Protein AF-A0A2V6BGN8-F1 (afdb_monomer)

Solvent-accessible surface area (backbone atoms only — not comparable to full-atom values): 8904 Å² total; per-residue (Å²): 140,53,75,84,48,66,88,54,64,77,39,66,47,80,41,50,52,86,51,50,76,69,53,46,54,51,51,50,53,50,42,58,74,69,39,74,47,60,82,34,32,97,50,50,44,78,46,72,37,57,59,49,78,48,77,58,93,52,40,38,38,39,34,42,55,92,37,30,37,43,27,30,37,54,41,75,26,78,96,79,38,75,26,66,52,72,51,60,90,77,74,40,62,53,49,51,41,27,40,35,26,35,18,72,38,32,44,39,50,56,81,94,41,79,48,79,45,60,76,36,87,26,72,53,60,66,85,50,81,51,73,69,61,42,51,54,43,54,54,54,51,53,54,52,50,57,50,50,54,50,52,58,55,59,77,73,106

Nearest PDB structures (foldseek):
  5okc-assembly1_H  TM=2.512E-01  e=2.543E-02  Saccharomyces cerevisiae S288C
  6s2f-assembly1_D  TM=3.291E-01  e=3.716E-01  Saccharomyces cerevisiae S288C
  5msm-assembly2_E  TM=2.240E-01  e=7.619E-02  Saccharomyces cerevisiae S288C

Foldseek 3Di:
DLCVCPQPLPQEAEDALPDDPVRVVVSVVVCCLPPSCVRRPPNHYYDHFHWDWDDDPQWIWIDGHVFKIWIWGFDADPPRHFAKDADPQLPDQQFGMWGKTFTCWIFGHDPNDTDTRHGDIDTDGDGDHDPVSSVVSVVVVVVVVVVVVVVVVVVVD

Structure (mmCIF, N/CA/C/O backbone):
data_AF-A0A2V6BGN8-F1
#
_entry.id   AF-A0A2V6BGN8-F1
#
loop_
_atom_site.group_PDB
_atom_site.id
_atom_site.type_symbol
_atom_site.label_atom_id
_atom_site.label_alt_id
_atom_site.label_comp_id
_atom_site.label_asym_id
_atom_site.label_entity_id
_atom_site.label_seq_id
_atom_site.pdbx_PDB_ins_code
_atom_site.Cartn_x
_atom_site.Cartn_y
_atom_site.Cartn_z
_atom_site.occupancy
_atom_site.B_iso_or_equiv
_atom_site.auth_seq_id
_atom_site.auth_comp_id
_atom_site.auth_asym_id
_atom_site.auth_atom_id
_atom_site.pdbx_PDB_model_num
ATOM 1 N N . MET A 1 1 ? 16.254 2.519 14.922 1.00 37.97 1 MET A N 1
ATOM 2 C CA . MET A 1 1 ? 15.481 1.571 14.070 1.00 37.97 1 MET A CA 1
ATOM 3 C C . MET A 1 1 ? 15.348 2.106 12.630 1.00 37.97 1 MET A C 1
ATOM 5 O O . MET A 1 1 ? 14.258 2.120 12.082 1.00 37.97 1 MET A O 1
ATOM 9 N N . MET A 1 2 ? 16.453 2.553 12.017 1.00 39.19 2 MET A N 1
ATOM 10 C CA . MET A 1 2 ? 16.515 3.000 10.607 1.00 39.19 2 MET A CA 1
ATOM 11 C C . MET A 1 2 ? 17.410 2.078 9.756 1.00 39.19 2 MET A C 1
ATOM 13 O O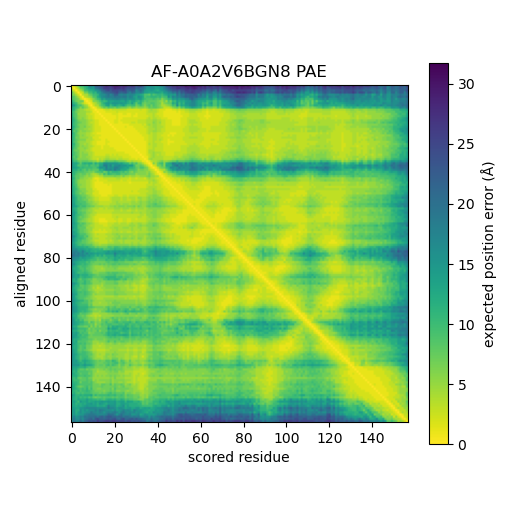 . MET A 1 2 ? 17.261 2.036 8.543 1.00 39.19 2 MET A O 1
ATOM 17 N N . ASP A 1 3 ? 18.263 1.257 10.384 1.00 42.41 3 ASP A N 1
ATOM 18 C CA . ASP A 1 3 ? 19.176 0.334 9.687 1.00 42.41 3 ASP A CA 1
ATOM 19 C C . ASP A 1 3 ? 18.508 -0.962 9.178 1.00 42.41 3 ASP A C 1
ATOM 21 O O . ASP A 1 3 ? 19.142 -1.772 8.505 1.00 42.41 3 ASP A O 1
ATOM 25 N N . SER A 1 4 ? 17.221 -1.182 9.480 1.00 53.00 4 SER A N 1
ATOM 26 C CA . SER A 1 4 ? 16.517 -2.441 9.169 1.00 53.00 4 SER A CA 1
ATOM 27 C C . SER A 1 4 ? 16.096 -2.591 7.701 1.00 53.00 4 SER A C 1
ATOM 29 O O . SER A 1 4 ? 15.657 -3.674 7.321 1.00 53.00 4 SER A O 1
ATOM 31 N N . PHE A 1 5 ? 16.218 -1.550 6.871 1.00 52.75 5 PHE A N 1
ATOM 32 C CA . PHE A 1 5 ? 15.966 -1.666 5.427 1.00 52.75 5 PHE A CA 1
ATOM 33 C C . PHE A 1 5 ? 17.154 -2.272 4.659 1.00 52.75 5 PHE A C 1
ATOM 35 O O . PHE A 1 5 ? 17.000 -2.653 3.501 1.00 52.75 5 PHE A O 1
ATOM 42 N N . GLY A 1 6 ? 18.327 -2.418 5.290 1.00 55.22 6 GLY A N 1
ATOM 43 C CA . GLY A 1 6 ? 19.484 -3.107 4.708 1.00 55.22 6 GLY A CA 1
ATOM 44 C C . GLY A 1 6 ? 19.882 -2.608 3.308 1.00 55.22 6 GLY A C 1
ATOM 45 O O . GLY A 1 6 ? 19.709 -1.442 2.963 1.00 55.22 6 GLY A O 1
ATOM 46 N N . LYS A 1 7 ? 20.426 -3.508 2.479 1.00 58.41 7 LYS A N 1
ATOM 47 C CA . LYS A 1 7 ? 20.694 -3.275 1.043 1.00 58.41 7 LYS A CA 1
ATOM 48 C C . LYS A 1 7 ? 19.470 -3.607 0.172 1.00 58.41 7 LYS A C 1
ATOM 50 O O . LYS A 1 7 ? 19.631 -4.080 -0.949 1.00 58.41 7 LYS A O 1
ATOM 55 N N . TRP A 1 8 ? 18.252 -3.486 0.703 1.00 58.84 8 TRP A N 1
ATOM 56 C CA . TRP A 1 8 ? 17.060 -3.902 -0.033 1.00 58.84 8 TRP A CA 1
ATOM 57 C C . TRP A 1 8 ? 16.827 -2.961 -1.215 1.00 58.84 8 TRP A C 1
ATOM 59 O O . TRP A 1 8 ? 16.735 -1.741 -1.068 1.00 58.84 8 TRP A O 1
ATOM 69 N N . ASN A 1 9 ? 16.767 -3.543 -2.409 1.00 63.97 9 ASN A N 1
ATOM 70 C CA . ASN A 1 9 ? 16.639 -2.796 -3.656 1.00 63.97 9 ASN A CA 1
ATOM 71 C C . ASN A 1 9 ? 15.162 -2.590 -4.072 1.00 63.97 9 ASN A C 1
ATOM 73 O O . ASN A 1 9 ? 14.899 -1.858 -5.016 1.00 63.97 9 ASN A O 1
ATOM 77 N N . PHE A 1 10 ? 14.189 -3.182 -3.366 1.00 66.31 10 PHE A N 1
ATOM 78 C CA . PHE A 1 10 ? 12.757 -3.155 -3.719 1.00 66.31 10 PHE A CA 1
ATOM 79 C C . PHE A 1 10 ? 11.975 -1.969 -3.125 1.00 66.31 10 PHE A C 1
ATOM 81 O O . PHE A 1 10 ? 10.783 -2.054 -2.836 1.00 66.31 10 PHE A O 1
ATOM 88 N N . SER A 1 11 ? 12.642 -0.834 -2.931 1.00 76.50 11 SER A N 1
ATOM 89 C CA . SER A 1 11 ? 12.031 0.372 -2.374 1.00 76.50 11 SER A CA 1
ATOM 90 C C . SER A 1 11 ? 11.486 1.287 -3.477 1.00 76.50 11 SER A C 1
ATOM 92 O O . SER A 1 11 ? 11.917 2.428 -3.614 1.00 76.50 11 SER A O 1
ATOM 94 N N . THR A 1 12 ? 10.547 0.801 -4.286 1.00 85.94 12 THR A N 1
ATOM 95 C CA . THR A 1 12 ? 9.987 1.585 -5.398 1.00 85.94 12 THR A CA 1
ATOM 96 C C . THR A 1 12 ? 8.597 2.121 -5.059 1.00 85.94 12 THR A C 1
ATOM 98 O O . THR A 1 12 ? 7.698 1.364 -4.702 1.00 85.94 12 THR A O 1
ATOM 101 N N . ASN A 1 13 ? 8.403 3.430 -5.217 1.00 90.12 13 ASN A N 1
ATOM 102 C CA . ASN A 1 13 ? 7.096 4.073 -5.221 1.00 90.12 13 ASN A CA 1
ATOM 103 C C . ASN A 1 13 ? 6.548 4.114 -6.654 1.00 90.12 13 ASN A C 1
ATOM 105 O O . ASN A 1 13 ? 7.082 4.819 -7.512 1.00 90.12 13 ASN A O 1
ATOM 109 N N . TYR A 1 14 ? 5.489 3.354 -6.916 1.00 92.75 14 TYR A N 1
ATOM 110 C CA . TYR A 1 14 ? 4.838 3.318 -8.223 1.00 92.75 14 TYR A CA 1
ATOM 111 C C . TYR A 1 14 ? 3.688 4.320 -8.273 1.00 92.75 14 TYR A C 1
ATOM 113 O O . TYR A 1 14 ? 2.741 4.228 -7.491 1.00 92.75 14 TYR A O 1
ATOM 121 N N . ILE A 1 15 ? 3.751 5.250 -9.222 1.00 95.31 15 ILE A N 1
ATOM 122 C CA . ILE A 1 15 ? 2.692 6.223 -9.495 1.00 95.31 15 ILE A CA 1
ATOM 123 C C . ILE A 1 15 ? 2.107 5.930 -10.878 1.00 95.31 15 ILE A C 1
ATOM 125 O O . ILE A 1 15 ? 2.840 5.599 -11.808 1.00 95.31 15 ILE A O 1
ATOM 129 N N . ASP A 1 16 ? 0.786 6.051 -11.016 1.00 96.38 16 ASP A N 1
ATOM 130 C CA . ASP A 1 16 ? 0.126 5.876 -12.311 1.00 96.38 16 ASP A CA 1
ATOM 131 C C . ASP A 1 16 ? 0.650 6.918 -13.310 1.00 96.38 16 ASP A C 1
ATOM 133 O O . ASP A 1 16 ? 0.638 8.121 -13.038 1.00 96.38 16 ASP A O 1
ATOM 137 N N . GLU A 1 17 ? 1.107 6.473 -14.477 1.00 96.81 17 GLU A N 1
ATOM 138 C CA . GLU A 1 17 ? 1.619 7.344 -15.537 1.00 96.81 17 GLU A CA 1
ATOM 139 C C . GLU A 1 17 ? 0.595 8.384 -16.010 1.00 96.81 17 GLU A C 1
ATOM 141 O O . GLU A 1 17 ? 0.981 9.468 -16.457 1.00 96.81 17 GLU A O 1
ATOM 146 N N . LYS A 1 18 ? -0.703 8.096 -15.840 1.00 97.06 18 LYS A N 1
ATOM 147 C CA . LYS A 1 18 ? -1.807 9.013 -16.153 1.00 97.06 18 LYS A CA 1
ATOM 148 C C . LYS A 1 18 ? -1.904 10.199 -15.194 1.00 97.06 18 LYS A C 1
ATOM 150 O O . LYS A 1 18 ? -2.625 11.149 -15.496 1.00 97.06 18 LYS A O 1
ATOM 155 N N . ALA A 1 19 ? -1.210 10.166 -14.055 1.00 97.19 19 ALA A N 1
ATOM 156 C CA . ALA A 1 19 ? -1.175 11.289 -13.129 1.00 97.19 19 ALA A CA 1
ATOM 157 C C . ALA A 1 19 ? -0.534 12.513 -13.798 1.00 97.19 19 ALA A C 1
ATOM 159 O O . ALA A 1 19 ? 0.534 12.417 -14.409 1.00 97.19 19 ALA A O 1
ATOM 160 N N . ASN A 1 20 ? -1.162 13.676 -13.656 1.00 97.81 20 ASN A N 1
ATOM 161 C CA . ASN A 1 20 ? -0.621 14.947 -14.132 1.00 97.81 20 ASN A CA 1
ATOM 162 C C . ASN A 1 20 ? 0.523 15.454 -13.210 1.00 97.81 20 ASN A C 1
ATOM 164 O O . ASN A 1 20 ? 0.737 14.893 -12.131 1.00 97.81 20 ASN A O 1
ATOM 168 N N . PRO A 1 21 ? 1.274 16.506 -13.591 1.00 97.50 21 PRO A N 1
ATOM 169 C CA . PRO A 1 21 ? 2.403 16.994 -12.791 1.00 97.50 21 PRO A CA 1
ATOM 170 C C . PRO A 1 21 ? 2.051 17.385 -11.346 1.00 97.50 21 PRO A C 1
ATOM 172 O O . PRO A 1 21 ? 2.818 17.100 -10.427 1.00 97.50 21 PRO A O 1
ATOM 175 N N . GLU A 1 22 ? 0.887 17.997 -11.125 1.00 97.62 22 GLU A N 1
ATOM 176 C CA . GLU A 1 22 ? 0.429 18.398 -9.788 1.00 97.62 22 GLU A CA 1
ATOM 177 C C . GLU A 1 22 ? 0.102 17.175 -8.923 1.00 97.62 22 GLU A C 1
ATOM 179 O O . GLU A 1 22 ? 0.530 17.088 -7.771 1.00 97.62 22 GLU A O 1
ATOM 184 N N . GLN A 1 23 ? -0.585 16.188 -9.501 1.00 96.75 23 GLN A N 1
ATOM 185 C CA . GLN A 1 23 ? -0.906 14.918 -8.852 1.00 96.75 23 GLN A CA 1
ATOM 186 C C . GLN A 1 23 ? 0.356 14.132 -8.497 1.00 96.75 23 GLN A C 1
ATOM 188 O O . GLN A 1 23 ? 0.452 13.617 -7.388 1.00 96.75 23 GLN A O 1
ATOM 193 N N . ARG A 1 24 ? 1.344 14.068 -9.398 1.00 96.56 24 ARG A N 1
ATOM 194 C CA . ARG A 1 24 ? 2.631 13.400 -9.136 1.00 96.56 24 ARG A CA 1
ATOM 195 C C . ARG A 1 24 ? 3.341 14.029 -7.946 1.00 96.56 24 ARG A C 1
ATOM 197 O O . ARG A 1 24 ? 3.690 13.319 -7.011 1.00 96.56 24 ARG A O 1
ATOM 204 N N . LYS A 1 25 ? 3.447 15.361 -7.930 1.00 95.25 25 LYS A N 1
ATOM 205 C CA . LYS A 1 25 ? 4.053 16.099 -6.816 1.00 95.25 25 LYS A CA 1
ATOM 206 C C . LYS A 1 25 ? 3.325 15.841 -5.493 1.00 95.25 25 LYS A C 1
ATOM 208 O O . LYS A 1 25 ? 3.971 15.653 -4.465 1.00 95.25 25 LYS A O 1
ATOM 213 N N . ALA A 1 26 ? 1.992 15.811 -5.509 1.00 93.12 26 ALA A N 1
ATOM 214 C CA . ALA A 1 26 ? 1.199 15.507 -4.321 1.00 93.12 26 ALA A CA 1
ATOM 215 C C . ALA A 1 26 ? 1.415 14.062 -3.833 1.00 93.12 26 ALA A C 1
ATOM 217 O O . ALA A 1 26 ? 1.626 13.841 -2.643 1.00 93.12 26 ALA A O 1
ATOM 218 N N . LEU A 1 27 ? 1.415 13.083 -4.741 1.00 93.06 27 LEU A N 1
ATOM 219 C CA . LEU A 1 27 ? 1.640 11.671 -4.421 1.00 93.06 27 LEU A CA 1
ATOM 220 C C . LEU A 1 27 ? 3.059 11.412 -3.900 1.00 93.06 27 LEU A C 1
ATOM 222 O O . LEU A 1 27 ? 3.229 10.642 -2.961 1.00 93.06 27 LEU A O 1
ATOM 226 N N . GLU A 1 28 ? 4.065 12.083 -4.456 1.00 91.50 28 GLU A N 1
ATOM 227 C CA . GLU A 1 28 ? 5.447 12.040 -3.967 1.00 91.50 28 GLU A CA 1
ATOM 228 C C . GLU A 1 28 ? 5.569 12.632 -2.561 1.00 91.50 28 GLU A C 1
ATOM 230 O O . GLU A 1 28 ? 6.216 12.035 -1.703 1.00 91.50 28 GLU A O 1
ATOM 235 N N . ALA A 1 29 ? 4.905 13.759 -2.288 1.00 89.38 29 ALA A N 1
ATOM 236 C CA . ALA A 1 29 ? 4.891 14.360 -0.956 1.00 89.38 29 ALA A CA 1
ATOM 237 C C . ALA A 1 29 ? 4.201 13.456 0.079 1.00 89.38 29 ALA A C 1
ATOM 239 O O . ALA A 1 29 ? 4.706 13.297 1.192 1.00 89.38 29 ALA A O 1
ATOM 240 N N . ILE A 1 30 ? 3.082 12.821 -0.291 1.00 88.19 30 ILE A N 1
ATOM 241 C CA . ILE A 1 30 ? 2.408 11.830 0.558 1.00 88.19 30 ILE A CA 1
ATOM 242 C C . ILE A 1 30 ? 3.349 10.655 0.820 1.00 88.19 30 ILE A C 1
ATOM 244 O O . ILE A 1 30 ? 3.591 10.327 1.979 1.00 88.19 30 ILE A O 1
ATOM 248 N N . ALA A 1 31 ? 3.922 10.060 -0.230 1.00 87.50 31 ALA A N 1
ATOM 249 C CA . ALA A 1 31 ? 4.853 8.942 -0.114 1.00 87.50 31 ALA A CA 1
ATOM 250 C C . ALA A 1 31 ? 6.036 9.281 0.803 1.00 87.50 31 ALA A C 1
ATOM 252 O O . ALA A 1 31 ? 6.395 8.475 1.660 1.00 87.50 31 ALA A O 1
ATOM 253 N N . ALA A 1 32 ? 6.580 10.494 0.689 1.00 83.56 32 ALA A N 1
ATOM 254 C CA . ALA A 1 32 ? 7.686 10.948 1.517 1.00 83.56 32 ALA A CA 1
ATOM 255 C C . ALA A 1 32 ? 7.339 11.065 3.008 1.00 83.56 32 ALA A C 1
ATOM 257 O O . ALA A 1 32 ? 8.197 10.850 3.866 1.00 83.56 32 ALA A O 1
ATOM 258 N N . ALA A 1 33 ? 6.083 11.388 3.317 1.00 82.56 33 ALA A N 1
ATOM 259 C CA . ALA A 1 33 ? 5.598 11.508 4.683 1.00 82.56 33 ALA A CA 1
ATOM 260 C C . ALA A 1 33 ? 5.200 10.160 5.304 1.00 82.56 33 ALA A C 1
ATOM 262 O O . ALA A 1 33 ? 5.350 9.991 6.516 1.00 82.56 33 ALA A O 1
ATOM 263 N N . VAL A 1 34 ? 4.664 9.230 4.503 1.00 82.44 34 VAL A N 1
ATOM 264 C CA . VAL A 1 34 ? 3.966 8.034 5.013 1.00 82.44 34 VAL A CA 1
ATOM 265 C C . VAL A 1 34 ? 4.686 6.715 4.773 1.00 82.44 34 VAL A C 1
ATOM 267 O O . VAL A 1 34 ? 4.453 5.765 5.518 1.00 82.44 34 VAL A O 1
ATOM 270 N N . LEU A 1 35 ? 5.554 6.620 3.761 1.00 80.31 35 LEU A N 1
ATOM 271 C CA . LEU A 1 35 ? 6.280 5.384 3.486 1.00 80.31 35 LEU A CA 1
ATOM 272 C C . LEU A 1 35 ? 7.541 5.320 4.354 1.00 80.31 35 LEU A C 1
ATOM 274 O O . LEU A 1 35 ? 8.433 6.158 4.195 1.00 80.31 35 LEU A O 1
ATOM 278 N N . PRO A 1 36 ? 7.689 4.296 5.216 1.00 70.38 36 PRO A N 1
ATOM 279 C CA . PRO A 1 36 ? 8.871 4.167 6.070 1.00 70.38 36 PRO A CA 1
ATOM 280 C C . PRO A 1 36 ? 10.178 4.074 5.268 1.00 70.38 36 PRO A C 1
ATOM 282 O O . PRO A 1 36 ? 11.241 4.474 5.740 1.00 70.38 36 PRO A O 1
ATOM 285 N N . SER A 1 37 ? 10.096 3.569 4.036 1.00 64.44 37 SER A N 1
ATOM 286 C CA . SER A 1 37 ? 11.236 3.359 3.152 1.00 64.44 37 SER A CA 1
ATOM 287 C C . SER A 1 37 ? 11.789 4.641 2.524 1.00 64.44 37 SER A C 1
ATOM 289 O O . SER A 1 37 ? 12.978 4.664 2.214 1.00 64.44 37 SER A O 1
ATOM 291 N N . ASN A 1 38 ? 11.000 5.720 2.407 1.00 60.22 38 ASN A N 1
ATOM 292 C CA . ASN A 1 38 ? 11.497 6.997 1.873 1.00 60.22 38 ASN A CA 1
ATOM 293 C C . ASN A 1 38 ? 12.591 7.613 2.761 1.00 60.22 38 ASN A C 1
ATOM 295 O O . ASN A 1 38 ? 13.508 8.257 2.265 1.00 60.22 38 ASN A O 1
ATOM 299 N N . ASN A 1 39 ? 12.530 7.363 4.071 1.00 58.25 39 ASN A N 1
ATOM 300 C CA . ASN A 1 39 ? 13.523 7.865 5.023 1.00 58.25 39 ASN A CA 1
ATOM 301 C C . ASN A 1 39 ? 14.548 6.794 5.442 1.00 58.25 39 ASN A C 1
ATOM 303 O O . ASN A 1 39 ? 15.507 7.115 6.140 1.00 58.25 39 ASN A O 1
ATOM 307 N N . GLY A 1 40 ? 14.343 5.534 5.033 1.00 61.59 40 GLY A N 1
ATOM 308 C CA . GLY A 1 40 ? 15.131 4.381 5.478 1.00 61.59 40 GLY A CA 1
ATOM 309 C C . GLY A 1 40 ? 15.954 3.680 4.393 1.00 61.59 40 GLY A C 1
ATOM 310 O O . GLY A 1 40 ? 16.874 2.939 4.730 1.00 61.59 40 GLY A O 1
ATOM 311 N N . SER A 1 41 ? 15.670 3.894 3.101 1.00 71.12 41 SER A N 1
ATOM 312 C CA . SER A 1 41 ? 16.377 3.230 1.998 1.00 71.12 41 SER A CA 1
ATOM 313 C C . SER A 1 41 ? 17.080 4.220 1.073 1.00 71.12 41 SER A C 1
ATOM 315 O O . SER A 1 41 ? 16.463 5.118 0.510 1.00 71.12 41 SER A O 1
ATOM 317 N N . LYS A 1 42 ? 18.375 3.988 0.823 1.00 72.06 42 LYS A N 1
ATOM 318 C CA . LYS A 1 42 ? 19.154 4.726 -0.193 1.00 72.06 42 LYS A CA 1
ATOM 319 C C . LYS A 1 42 ? 18.734 4.397 -1.630 1.00 72.06 42 LYS A C 1
ATOM 321 O O . LYS A 1 42 ? 19.131 5.102 -2.550 1.00 72.06 42 LYS A O 1
ATOM 326 N N . ASN A 1 43 ? 17.953 3.333 -1.809 1.00 76.56 43 ASN A N 1
ATOM 327 C CA . ASN A 1 43 ? 17.471 2.860 -3.103 1.00 76.56 43 ASN A CA 1
ATOM 328 C C . ASN A 1 43 ? 16.018 3.282 -3.365 1.00 76.56 43 ASN A C 1
ATOM 330 O O . ASN A 1 43 ? 15.394 2.750 -4.284 1.00 76.56 43 ASN A O 1
ATOM 334 N N . PHE A 1 44 ? 15.455 4.184 -2.548 1.00 82.62 44 PHE A N 1
ATOM 335 C CA . PHE A 1 44 ? 14.101 4.671 -2.771 1.00 82.62 44 PHE A CA 1
ATOM 336 C C . PHE A 1 44 ? 14.020 5.421 -4.104 1.00 82.62 44 PHE A C 1
ATOM 338 O O . PHE A 1 44 ? 14.761 6.376 -4.335 1.00 82.62 44 PHE A O 1
ATOM 345 N N . LYS A 1 45 ? 13.115 4.993 -4.986 1.00 86.44 45 LYS A N 1
ATOM 346 C CA . LYS A 1 45 ? 12.873 5.648 -6.278 1.00 86.44 45 LYS A CA 1
ATOM 347 C C . LYS A 1 45 ? 11.383 5.737 -6.567 1.00 86.44 45 LYS A C 1
ATOM 349 O O . LYS A 1 45 ? 10.623 4.847 -6.193 1.00 86.44 45 LYS A O 1
ATOM 354 N N . THR A 1 46 ? 10.985 6.775 -7.292 1.00 91.19 46 THR A N 1
ATOM 355 C CA . THR A 1 46 ? 9.636 6.895 -7.853 1.00 91.19 46 THR A CA 1
ATOM 356 C C . THR A 1 46 ? 9.672 6.512 -9.327 1.00 91.19 46 THR A C 1
ATOM 358 O O . THR A 1 46 ? 10.551 6.961 -10.061 1.00 91.19 46 THR A O 1
ATOM 361 N N . VAL A 1 47 ? 8.723 5.685 -9.765 1.00 93.00 47 VAL A N 1
ATOM 362 C CA . VAL A 1 47 ? 8.575 5.283 -11.169 1.00 93.00 47 VAL A CA 1
ATOM 363 C C . VAL A 1 47 ? 7.128 5.488 -11.600 1.00 93.00 47 VAL A C 1
ATOM 365 O O . VAL A 1 47 ? 6.197 5.116 -10.884 1.00 93.00 47 VAL A O 1
ATOM 368 N N . TYR A 1 48 ? 6.951 6.066 -12.786 1.00 95.38 48 TYR A N 1
ATOM 369 C CA . TYR A 1 48 ? 5.645 6.211 -13.417 1.00 95.38 48 TYR A CA 1
ATOM 370 C C . TYR A 1 48 ? 5.381 5.018 -14.332 1.00 95.38 48 TYR A C 1
ATOM 372 O O . TYR A 1 48 ? 6.189 4.730 -15.215 1.00 95.38 48 TYR A O 1
ATOM 380 N N . VAL A 1 49 ? 4.276 4.317 -14.105 1.00 95.75 49 VAL A N 1
ATOM 381 C CA . VAL A 1 49 ? 3.904 3.098 -14.838 1.00 95.75 49 VAL A CA 1
ATOM 382 C C . VAL A 1 49 ? 2.392 3.056 -15.046 1.00 95.75 49 VAL A C 1
ATOM 384 O O . VAL A 1 49 ? 1.662 3.636 -14.241 1.00 95.75 49 VAL A O 1
ATOM 387 N N . PRO A 1 50 ? 1.877 2.354 -16.067 1.00 97.06 50 PRO A N 1
ATOM 388 C CA . PRO A 1 50 ? 0.439 2.178 -16.201 1.00 97.06 50 PRO A CA 1
ATOM 389 C C . PRO A 1 50 ? -0.080 1.339 -15.037 1.00 97.06 50 PRO A C 1
ATOM 391 O O . PRO A 1 50 ? 0.330 0.193 -14.855 1.00 97.06 50 PRO A O 1
ATOM 394 N N . ILE A 1 51 ? -1.000 1.896 -14.250 1.00 96.88 51 ILE A N 1
ATOM 395 C CA . ILE A 1 51 ? -1.676 1.162 -13.181 1.00 96.88 51 ILE A CA 1
ATOM 396 C C . ILE A 1 51 ? -3.125 0.941 -13.597 1.00 96.88 51 ILE A C 1
ATOM 398 O O . ILE A 1 51 ? -3.824 1.853 -14.035 1.00 96.88 51 ILE A O 1
ATOM 402 N N . THR A 1 52 ? -3.599 -0.294 -13.474 1.00 96.50 52 THR A N 1
ATOM 403 C CA . THR A 1 52 ? -5.009 -0.619 -13.706 1.00 96.50 52 THR A CA 1
ATOM 404 C C . THR A 1 52 ? -5.606 -1.274 -12.479 1.00 96.50 52 THR A C 1
ATOM 406 O O . THR A 1 52 ? -4.929 -1.987 -11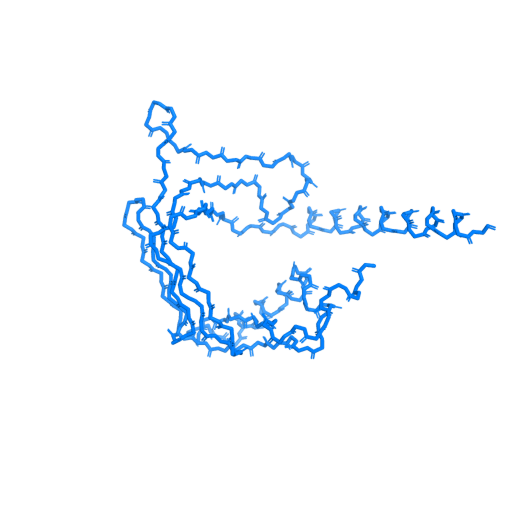.737 1.00 96.50 52 THR A O 1
ATOM 409 N N . ARG A 1 53 ? -6.889 -0.998 -12.249 1.00 94.31 53 ARG A N 1
ATOM 410 C CA . ARG A 1 53 ? -7.682 -1.597 -11.179 1.00 94.31 53 ARG A CA 1
ATOM 411 C C . ARG A 1 53 ? -9.000 -2.071 -11.770 1.00 94.31 53 ARG A C 1
ATOM 413 O O . ARG A 1 53 ? -9.700 -1.287 -12.407 1.00 94.31 53 ARG A O 1
ATOM 420 N N . LYS A 1 54 ? -9.328 -3.337 -11.548 1.00 94.81 54 LYS A N 1
ATOM 421 C CA . LYS A 1 54 ? -10.605 -3.953 -11.896 1.00 94.81 54 LYS A CA 1
ATOM 422 C C . LYS A 1 54 ? -11.229 -4.486 -10.613 1.00 94.81 54 LYS A C 1
ATOM 424 O O . LYS A 1 54 ? -10.590 -5.258 -9.904 1.00 94.81 54 LYS A O 1
ATOM 429 N N . ILE A 1 55 ? -12.437 -4.032 -10.302 1.00 92.69 55 ILE A N 1
ATOM 430 C CA . ILE A 1 55 ? -13.195 -4.438 -9.115 1.00 92.69 55 ILE A CA 1
ATOM 431 C C . ILE A 1 55 ? -14.549 -4.938 -9.608 1.00 92.69 55 ILE A C 1
ATOM 433 O O . ILE A 1 55 ? -15.323 -4.165 -10.170 1.00 92.69 55 ILE A O 1
ATOM 437 N N . GLU A 1 56 ? -14.813 -6.225 -9.417 1.00 93.44 56 GLU A N 1
ATOM 438 C CA . GLU A 1 56 ? -16.057 -6.893 -9.795 1.00 93.44 56 GLU A CA 1
ATOM 439 C C . GLU A 1 56 ? -16.619 -7.615 -8.569 1.00 93.44 56 GLU A C 1
ATOM 441 O O . GLU A 1 56 ? -16.203 -8.714 -8.212 1.00 93.44 56 GLU A O 1
ATOM 446 N N . GLY A 1 57 ? -17.556 -6.968 -7.875 1.00 91.81 57 GLY A N 1
ATOM 447 C CA . GLY A 1 57 ? -18.095 -7.497 -6.624 1.00 91.81 57 GLY A CA 1
ATOM 448 C C . GLY A 1 57 ? -17.005 -7.631 -5.558 1.00 91.81 57 GLY A C 1
ATOM 449 O O . GLY A 1 57 ? -16.551 -6.628 -5.016 1.00 91.81 57 GLY A O 1
ATOM 450 N N . LYS A 1 58 ? -16.618 -8.872 -5.245 1.00 92.44 58 LYS A N 1
ATOM 451 C CA . LYS A 1 58 ? -15.570 -9.198 -4.261 1.00 92.44 58 LYS A CA 1
ATOM 452 C C . LYS A 1 58 ? -14.218 -9.505 -4.896 1.00 92.44 58 LYS A C 1
ATOM 454 O O . LYS A 1 58 ? -13.242 -9.643 -4.162 1.00 92.44 58 LYS A O 1
ATOM 459 N N . ASP A 1 59 ? -14.168 -9.620 -6.220 1.00 94.06 59 ASP A N 1
ATOM 460 C CA . ASP A 1 59 ? -12.959 -9.922 -6.973 1.00 94.06 59 ASP A CA 1
ATOM 461 C C . ASP A 1 59 ? -12.252 -8.636 -7.376 1.00 94.06 59 ASP A C 1
ATOM 463 O O . ASP A 1 59 ? -12.808 -7.770 -8.058 1.00 94.06 59 ASP A O 1
ATOM 467 N N . HIS A 1 60 ? -11.002 -8.508 -6.950 1.00 94.00 60 HIS A N 1
ATOM 468 C CA . HIS A 1 60 ? -10.158 -7.361 -7.240 1.00 94.00 60 HIS A CA 1
ATOM 469 C C . HIS A 1 60 ? -8.935 -7.806 -8.017 1.00 94.00 60 HIS A C 1
ATOM 471 O O . HIS A 1 60 ? -8.305 -8.803 -7.674 1.00 94.00 60 HIS A O 1
ATOM 477 N N . ILE A 1 61 ? -8.560 -7.023 -9.023 1.00 94.38 61 ILE A N 1
ATOM 478 C CA . ILE A 1 61 ? -7.321 -7.187 -9.776 1.00 94.38 61 ILE A CA 1
ATOM 479 C C . ILE A 1 61 ? -6.667 -5.815 -9.910 1.00 94.38 61 ILE A C 1
ATOM 481 O O . ILE A 1 61 ? -7.276 -4.866 -10.401 1.00 94.38 61 ILE A O 1
ATOM 485 N N . ILE A 1 62 ? -5.418 -5.709 -9.477 1.00 93.94 62 ILE A N 1
ATOM 486 C CA . ILE A 1 62 ? -4.574 -4.527 -9.610 1.00 93.94 62 ILE A CA 1
ATOM 487 C C . ILE A 1 62 ? -3.343 -4.933 -10.407 1.00 93.94 62 ILE A C 1
ATOM 489 O O . ILE A 1 62 ? -2.634 -5.857 -10.020 1.00 93.94 62 ILE A O 1
ATOM 493 N N . THR A 1 63 ? -3.069 -4.226 -11.497 1.00 94.88 63 THR A N 1
ATOM 494 C CA . THR A 1 63 ? -1.863 -4.437 -12.307 1.00 94.88 63 THR A CA 1
ATOM 495 C C . THR A 1 63 ? -1.007 -3.184 -12.262 1.00 94.88 63 THR A C 1
ATOM 497 O O . THR A 1 63 ? -1.528 -2.080 -12.417 1.00 94.88 63 THR A O 1
ATOM 500 N N . ILE A 1 64 ? 0.295 -3.358 -12.056 1.00 94.38 64 ILE A N 1
ATOM 501 C CA . ILE A 1 64 ? 1.308 -2.303 -12.050 1.00 94.38 64 ILE A CA 1
ATOM 502 C C . ILE A 1 64 ? 2.258 -2.588 -13.213 1.00 94.38 64 ILE A C 1
ATOM 504 O O . ILE A 1 64 ? 3.203 -3.365 -13.069 1.00 94.38 64 ILE A O 1
ATOM 508 N N . GLY A 1 65 ? 1.981 -1.994 -14.374 1.00 92.56 65 GLY A N 1
ATOM 509 C CA . GLY A 1 65 ? 2.716 -2.209 -15.619 1.00 92.56 65 GLY A CA 1
ATOM 510 C C . GLY A 1 65 ? 3.027 -3.681 -15.880 1.00 92.56 65 GLY A C 1
ATOM 511 O O . GLY A 1 65 ? 2.164 -4.543 -15.741 1.00 92.56 65 GLY A O 1
ATOM 512 N N . ASN A 1 66 ? 4.290 -3.957 -16.198 1.00 89.88 66 ASN A N 1
ATOM 513 C CA . ASN A 1 66 ? 4.814 -5.320 -16.324 1.00 89.88 66 ASN A CA 1
ATOM 514 C C . ASN A 1 66 ? 5.482 -5.819 -15.030 1.00 89.88 66 ASN A C 1
ATOM 516 O O . 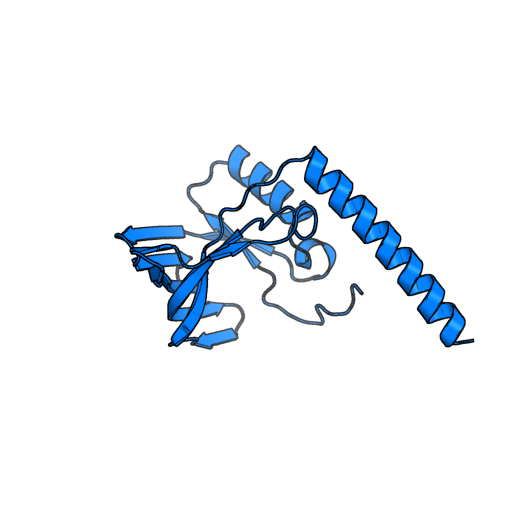ASN A 1 66 ? 6.101 -6.878 -15.032 1.00 89.88 66 ASN A O 1
ATOM 520 N N . VAL A 1 67 ? 5.392 -5.041 -13.948 1.00 88.88 67 VAL A N 1
ATOM 521 C CA . VAL A 1 67 ? 6.089 -5.303 -12.686 1.00 88.88 67 VAL A CA 1
ATOM 522 C C . VAL A 1 67 ? 5.275 -6.215 -11.788 1.00 88.88 67 VAL A C 1
ATOM 524 O O . VAL A 1 67 ? 5.819 -7.138 -11.191 1.00 88.88 67 VAL A O 1
ATOM 527 N N . ALA A 1 68 ? 3.975 -5.964 -11.644 1.00 89.00 68 ALA A N 1
ATOM 528 C CA . ALA A 1 68 ? 3.190 -6.730 -10.693 1.00 89.00 68 ALA A CA 1
ATOM 529 C C . ALA A 1 68 ? 1.727 -6.891 -11.082 1.00 89.00 68 ALA A C 1
ATOM 531 O O . ALA A 1 68 ? 1.125 -6.051 -11.750 1.00 89.00 68 ALA A O 1
ATOM 532 N N . THR A 1 69 ? 1.133 -7.979 -10.609 1.00 91.25 69 THR A N 1
ATOM 533 C CA . THR A 1 69 ? -0.308 -8.214 -10.654 1.00 91.25 69 THR A CA 1
ATOM 534 C C . THR A 1 69 ? -0.734 -8.791 -9.320 1.00 91.25 69 THR A C 1
ATOM 536 O O . THR A 1 69 ? -0.231 -9.828 -8.899 1.00 91.25 69 THR A O 1
ATOM 539 N N . PHE A 1 70 ? -1.678 -8.124 -8.672 1.00 90.25 70 PHE A N 1
ATOM 540 C CA . PHE A 1 70 ? -2.277 -8.527 -7.411 1.00 90.25 70 PHE A CA 1
ATOM 541 C C . PHE A 1 70 ? -3.739 -8.810 -7.679 1.00 90.25 70 PHE A C 1
ATOM 543 O O . PHE A 1 70 ? -4.442 -7.970 -8.234 1.00 90.25 70 PHE A O 1
ATOM 550 N N . SER A 1 71 ? -4.213 -9.967 -7.266 1.00 92.12 71 SER A N 1
ATOM 551 C CA . SER A 1 71 ? -5.622 -10.292 -7.322 1.00 92.12 71 SER A CA 1
ATOM 552 C C . SER A 1 71 ? -6.048 -11.025 -6.072 1.00 92.12 71 SER A C 1
ATOM 554 O O . SER A 1 71 ? -5.288 -11.806 -5.491 1.00 92.12 71 SER A O 1
ATOM 556 N N . GLY A 1 72 ? -7.253 -10.712 -5.628 1.00 93.50 72 GLY A N 1
ATOM 557 C CA . GLY A 1 72 ? -7.808 -11.267 -4.414 1.00 93.50 72 GLY A CA 1
ATOM 558 C C . GLY A 1 72 ? -9.321 -11.234 -4.429 1.00 93.50 72 GLY A C 1
ATOM 559 O O . GLY A 1 72 ? -9.933 -10.435 -5.134 1.00 93.50 72 GLY A O 1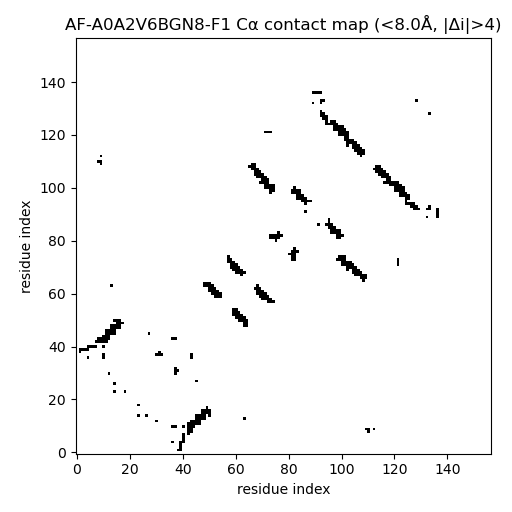
ATOM 560 N N . HIS A 1 73 ? -9.890 -12.117 -3.624 1.00 93.88 73 HIS A N 1
ATOM 561 C CA . HIS A 1 73 ? -11.316 -12.255 -3.410 1.00 93.88 73 HIS A CA 1
ATOM 562 C C . HIS A 1 73 ? -11.629 -11.934 -1.951 1.00 93.88 73 HIS A C 1
ATOM 564 O O . HIS A 1 73 ? -11.095 -12.584 -1.046 1.00 93.88 73 HIS A O 1
ATOM 570 N N . LEU A 1 74 ? -12.474 -10.936 -1.695 1.00 94.25 74 LEU A N 1
ATOM 571 C CA . LEU A 1 74 ? -12.940 -10.645 -0.339 1.00 94.25 74 LEU A CA 1
ATOM 572 C C . LEU A 1 74 ? -13.811 -11.785 0.193 1.00 94.25 74 LEU A C 1
ATOM 574 O O . LEU A 1 74 ? -14.672 -12.301 -0.511 1.00 94.25 74 LEU A O 1
ATOM 578 N N . VAL A 1 75 ? -13.626 -12.153 1.459 1.00 93.31 75 VAL A N 1
ATOM 579 C CA . VAL A 1 75 ? -14.447 -13.178 2.113 1.00 93.31 75 VAL A CA 1
ATOM 580 C C . VAL A 1 75 ? -15.666 -12.555 2.793 1.00 93.31 75 VAL A C 1
ATOM 582 O O . VAL A 1 75 ? -15.623 -11.432 3.307 1.00 93.31 75 VAL A O 1
ATOM 585 N N . GLU A 1 76 ? -16.772 -13.298 2.807 1.00 90.12 76 GLU A N 1
ATOM 586 C CA . GLU A 1 76 ? -17.965 -12.909 3.560 1.00 90.12 76 GLU A CA 1
ATOM 587 C C . GLU A 1 76 ? -17.730 -13.031 5.066 1.00 90.12 76 GLU A C 1
ATOM 589 O O . GLU A 1 76 ? -17.094 -13.966 5.551 1.00 90.12 76 GLU A O 1
ATOM 594 N N . GLY A 1 77 ? -18.259 -12.061 5.801 1.00 87.94 77 GLY A N 1
ATOM 595 C CA . GLY A 1 77 ? -18.434 -12.124 7.241 1.00 87.94 77 GLY A CA 1
ATOM 596 C C . GLY A 1 77 ? -19.800 -12.703 7.613 1.00 87.94 77 GLY A C 1
ATOM 597 O O . GLY A 1 77 ? -20.583 -13.139 6.767 1.00 87.94 77 GLY A O 1
ATOM 598 N N . GLY A 1 78 ? -20.108 -12.681 8.910 1.00 84.88 78 GLY A N 1
ATOM 599 C CA . GLY A 1 78 ? -21.399 -13.145 9.416 1.00 84.88 78 GLY A CA 1
ATOM 600 C C . GLY A 1 78 ? -22.583 -12.408 8.778 1.00 84.88 78 GLY A C 1
ATOM 601 O O . GLY A 1 78 ? -22.510 -11.207 8.516 1.00 84.88 78 GLY A O 1
ATOM 602 N N . LEU A 1 79 ? -23.680 -13.139 8.549 1.00 84.88 79 LEU A N 1
ATOM 603 C CA . LEU A 1 79 ? -24.945 -12.616 8.008 1.00 84.88 79 LEU A CA 1
ATOM 604 C C . LEU A 1 79 ? -24.814 -11.920 6.636 1.00 84.88 79 LEU A C 1
ATOM 606 O O . LEU A 1 79 ? -25.604 -11.035 6.317 1.00 84.88 79 LEU A O 1
ATOM 610 N N . GLY A 1 80 ? -23.818 -12.299 5.828 1.00 81.12 80 GLY A N 1
ATOM 611 C CA . GLY A 1 80 ? -23.589 -11.719 4.498 1.00 81.12 80 GLY A CA 1
ATOM 612 C C . GLY A 1 80 ? -22.907 -10.345 4.516 1.00 81.12 80 GLY A C 1
ATOM 613 O O . GLY A 1 80 ? -22.811 -9.693 3.478 1.00 81.12 80 GLY A O 1
ATOM 614 N N . GLY A 1 81 ? -22.428 -9.889 5.679 1.00 84.88 81 GLY A N 1
ATOM 615 C CA . GLY A 1 81 ? -21.622 -8.674 5.794 1.00 84.88 81 GLY A CA 1
ATOM 616 C C . GLY A 1 81 ? -20.186 -8.863 5.293 1.00 84.88 81 GLY A C 1
ATOM 617 O O . GLY A 1 81 ? -19.775 -9.949 4.894 1.00 84.88 81 GLY A O 1
ATOM 618 N N . SER A 1 82 ? -19.378 -7.804 5.339 1.00 85.44 82 SER A N 1
ATOM 619 C CA . SER A 1 82 ? -17.941 -7.896 5.044 1.00 85.44 82 SER A CA 1
ATOM 620 C C . SER A 1 82 ? -17.162 -8.414 6.254 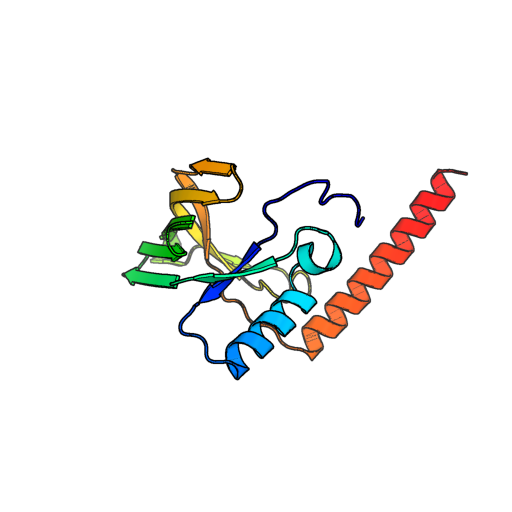1.00 85.44 82 SER A C 1
ATOM 622 O O . SER A 1 82 ? -17.309 -7.875 7.353 1.00 85.44 82 SER A O 1
ATOM 624 N N . SER A 1 83 ? -16.283 -9.401 6.055 1.00 92.06 83 SER A N 1
ATOM 625 C CA . SER A 1 83 ? -15.289 -9.750 7.074 1.00 92.06 83 SER A CA 1
ATOM 626 C C . SER A 1 83 ? -14.238 -8.644 7.155 1.00 92.06 83 SER A C 1
ATOM 628 O O . SER A 1 83 ? -13.681 -8.253 6.125 1.00 92.06 83 SER A O 1
ATOM 630 N N . LYS A 1 84 ? -13.974 -8.102 8.349 1.00 92.62 84 LYS A N 1
ATOM 631 C CA . LYS A 1 84 ? -13.057 -6.967 8.510 1.00 92.62 84 LYS A CA 1
ATOM 632 C C . LYS A 1 84 ? -12.285 -6.974 9.826 1.00 92.62 84 LYS A C 1
ATOM 634 O O . LYS A 1 84 ? -12.795 -7.410 10.854 1.00 92.62 84 LYS A O 1
ATOM 639 N N . ILE A 1 85 ? -11.085 -6.404 9.783 1.00 90.81 85 ILE A N 1
ATOM 640 C CA . ILE A 1 85 ? -10.270 -6.041 10.948 1.00 90.81 85 ILE A CA 1
ATOM 641 C C . ILE A 1 85 ? -10.347 -4.524 11.113 1.00 90.81 85 ILE A C 1
ATOM 643 O O . ILE A 1 85 ? -10.184 -3.794 10.136 1.00 90.81 85 ILE A O 1
ATOM 647 N N . THR A 1 86 ? -10.565 -4.042 12.336 1.00 91.06 86 THR A N 1
ATOM 648 C CA . THR A 1 86 ? -10.549 -2.609 12.661 1.00 91.06 86 THR A CA 1
ATOM 649 C C . THR A 1 86 ? -9.420 -2.326 13.639 1.00 91.06 86 THR A C 1
ATOM 651 O O . THR A 1 86 ? -9.356 -2.929 14.711 1.00 91.06 86 THR A O 1
ATOM 654 N N . ASN A 1 87 ? -8.537 -1.402 13.270 1.00 87.25 87 ASN A N 1
ATOM 655 C CA . ASN A 1 87 ? -7.479 -0.937 14.149 1.00 87.25 87 ASN A CA 1
ATOM 656 C C . ASN A 1 87 ? -8.063 0.002 15.216 1.00 87.25 87 ASN A C 1
ATOM 658 O O . ASN A 1 87 ? -8.952 0.803 14.909 1.00 87.25 87 ASN A O 1
ATOM 662 N N . PRO A 1 88 ? -7.569 -0.053 16.466 1.00 85.62 88 PRO A N 1
ATOM 663 C CA . PRO A 1 88 ? -7.961 0.909 17.484 1.00 85.62 88 PRO A CA 1
ATOM 664 C C . PRO A 1 88 ? -7.680 2.352 17.031 1.00 85.62 88 PRO A C 1
ATOM 666 O O . PRO A 1 88 ? -6.678 2.596 16.347 1.00 85.62 88 PRO A O 1
ATOM 669 N N . PRO A 1 89 ? -8.509 3.328 17.440 1.00 80.56 89 PRO A N 1
ATOM 670 C CA . PRO A 1 89 ? -8.266 4.733 17.134 1.00 80.56 89 PRO A CA 1
ATOM 671 C C . PRO A 1 89 ? -6.843 5.168 17.514 1.00 80.56 89 PRO A C 1
ATOM 673 O O . PRO A 1 89 ? -6.376 4.916 18.623 1.00 80.56 89 PRO A O 1
ATOM 676 N N . GLY A 1 90 ? -6.145 5.816 16.577 1.00 74.56 90 GLY A N 1
ATOM 677 C CA . GLY A 1 90 ? -4.782 6.323 16.778 1.00 74.56 90 GLY A CA 1
ATOM 678 C C . GLY A 1 90 ? -3.657 5.280 16.709 1.00 74.56 90 GLY A C 1
ATOM 679 O O . GLY A 1 90 ? -2.496 5.670 16.818 1.00 74.56 90 GLY A O 1
ATOM 680 N N . ALA A 1 91 ? -3.958 3.989 16.511 1.00 80.19 91 ALA A N 1
ATOM 681 C CA .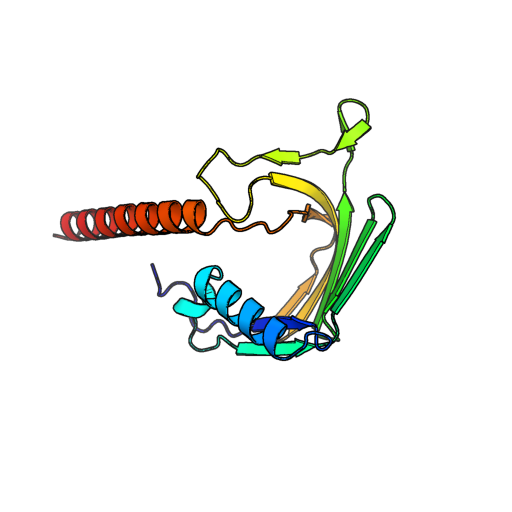 ALA A 1 91 ? -2.935 2.950 16.350 1.00 80.19 91 ALA A CA 1
ATOM 682 C C . ALA A 1 91 ? -2.252 3.009 14.975 1.00 80.19 91 ALA A C 1
ATOM 684 O O . ALA A 1 91 ? -1.029 2.911 14.892 1.00 80.19 91 ALA A O 1
ATOM 685 N N . ASP A 1 92 ? -3.043 3.207 13.920 1.00 81.94 92 ASP A N 1
ATOM 686 C CA . ASP A 1 92 ? -2.575 3.434 12.555 1.00 81.94 92 ASP A CA 1
ATOM 687 C C . ASP A 1 92 ? -3.493 4.478 11.883 1.00 81.94 92 ASP A C 1
ATOM 689 O O . ASP A 1 92 ? -4.684 4.212 11.668 1.00 81.94 92 ASP A O 1
ATOM 693 N N . PRO A 1 93 ? -2.992 5.696 11.610 1.00 81.81 93 PRO A N 1
ATOM 694 C CA . PRO A 1 93 ? -3.779 6.749 10.979 1.00 81.81 93 PRO A CA 1
ATOM 695 C C . PRO A 1 93 ? -3.961 6.549 9.469 1.00 81.81 93 PRO A C 1
ATOM 697 O O . PRO A 1 93 ? -4.779 7.246 8.888 1.00 81.81 93 PRO A O 1
ATOM 700 N N . LEU A 1 94 ? -3.205 5.647 8.838 1.00 84.75 94 LEU A N 1
ATOM 701 C CA . LEU A 1 94 ? -3.265 5.366 7.400 1.00 84.75 94 LEU A CA 1
ATOM 702 C C . LEU A 1 94 ? -4.194 4.193 7.097 1.00 84.75 94 LEU A C 1
ATOM 704 O O . LEU A 1 94 ? -4.779 4.117 6.016 1.00 84.75 94 LEU A O 1
ATOM 708 N N . HIS A 1 95 ? -4.330 3.281 8.060 1.00 86.56 95 HIS A N 1
ATOM 709 C CA . HIS A 1 95 ? -5.129 2.079 7.915 1.00 86.56 95 HIS A CA 1
ATOM 710 C C . HIS A 1 95 ? -6.071 1.879 9.103 1.00 86.56 95 HIS A C 1
ATOM 712 O O . HIS A 1 95 ? -5.772 1.180 10.070 1.00 86.56 95 HIS A O 1
ATOM 718 N N . HIS A 1 96 ? -7.259 2.471 9.030 1.00 87.62 96 HIS A N 1
ATOM 719 C CA . HIS A 1 96 ? -8.248 2.338 10.103 1.00 87.62 96 HIS A CA 1
ATOM 720 C C . HIS A 1 96 ? -8.910 0.959 10.136 1.00 87.62 96 HIS A C 1
ATOM 722 O O . HIS A 1 96 ? -9.242 0.442 11.201 1.00 87.62 96 HIS A O 1
ATOM 728 N N . GLN A 1 97 ? -9.126 0.361 8.968 1.00 90.19 97 GLN A N 1
ATOM 729 C CA . GLN A 1 97 ? -9.738 -0.952 8.843 1.00 90.19 97 GLN A CA 1
ATOM 730 C C . GLN A 1 97 ? -9.347 -1.621 7.528 1.00 90.19 97 GLN A C 1
ATOM 732 O O . GLN A 1 97 ? -9.046 -0.945 6.542 1.00 90.19 97 GLN A O 1
ATOM 737 N N . TYR A 1 98 ? -9.437 -2.947 7.511 1.00 92.06 98 TYR A N 1
ATOM 738 C CA . TYR A 1 98 ? -9.214 -3.768 6.330 1.00 92.06 98 TYR A CA 1
ATOM 739 C C . TYR A 1 98 ? -10.372 -4.736 6.144 1.00 92.06 98 TYR A C 1
ATOM 741 O O . TYR A 1 98 ? -10.734 -5.447 7.081 1.00 92.06 98 TYR A O 1
ATOM 749 N N . ALA A 1 99 ? -10.921 -4.804 4.935 1.00 93.31 99 ALA A N 1
ATOM 750 C CA . ALA A 1 99 ? -11.713 -5.951 4.521 1.00 93.31 99 ALA A CA 1
ATOM 751 C C . ALA A 1 99 ? -10.773 -7.137 4.270 1.00 93.31 99 ALA A C 1
ATOM 753 O O . ALA A 1 99 ? -9.694 -6.977 3.692 1.00 93.31 99 ALA A O 1
ATOM 754 N N . GLN A 1 100 ? -11.177 -8.319 4.723 1.00 94.69 100 GLN A N 1
ATOM 755 C CA . GLN A 1 100 ? -10.383 -9.535 4.604 1.00 94.69 100 GLN A CA 1
ATOM 756 C C . GLN A 1 100 ? -10.758 -10.317 3.348 1.00 94.69 100 GLN A C 1
ATOM 758 O O . GLN A 1 100 ? -11.913 -10.332 2.922 1.00 94.69 100 GLN A O 1
ATOM 763 N N . GLY A 1 101 ? -9.782 -11.014 2.786 1.00 93.06 101 GLY A N 1
ATOM 764 C CA . GLY A 1 101 ? -9.944 -11.868 1.625 1.00 93.06 101 GLY A CA 1
ATOM 765 C C . GLY A 1 101 ? -8.831 -12.897 1.501 1.00 93.06 101 GLY A C 1
ATOM 766 O O . GLY A 1 101 ? -7.975 -13.030 2.379 1.00 93.06 101 GLY A O 1
ATOM 767 N N . LYS A 1 102 ? -8.825 -13.589 0.367 1.00 93.00 102 LYS A N 1
ATOM 768 C CA . LYS A 1 102 ? -7.746 -14.484 -0.057 1.00 93.00 102 LYS A CA 1
ATOM 769 C C . LYS A 1 102 ? -7.142 -13.995 -1.360 1.00 93.00 102 LYS A C 1
ATOM 771 O O . LYS A 1 102 ? -7.868 -13.509 -2.225 1.00 93.00 102 LYS A O 1
ATOM 776 N N . THR A 1 103 ? -5.831 -14.106 -1.507 1.00 91.19 103 THR A N 1
ATOM 777 C CA . THR A 1 103 ? -5.170 -13.827 -2.781 1.00 91.19 103 THR A CA 1
ATOM 778 C C . THR A 1 103 ? -5.472 -14.948 -3.772 1.00 91.19 103 THR A C 1
ATOM 780 O O . THR A 1 103 ? -5.336 -16.127 -3.458 1.00 91.19 103 THR A O 1
ATOM 783 N N . THR A 1 104 ? -5.874 -14.585 -4.986 1.00 84.88 104 THR A N 1
ATOM 784 C CA . THR A 1 104 ? -6.082 -15.533 -6.093 1.00 84.88 104 THR A CA 1
ATOM 785 C C . THR A 1 104 ? -4.848 -15.631 -6.987 1.00 84.88 104 THR A C 1
ATOM 787 O O . THR A 1 104 ? -4.583 -16.679 -7.563 1.00 84.88 104 THR A O 1
ATOM 790 N N . LYS A 1 105 ? -4.069 -14.548 -7.076 1.00 81.75 105 LYS A N 1
ATOM 791 C CA . LYS A 1 105 ? -2.737 -14.492 -7.693 1.00 81.75 105 LYS A CA 1
ATOM 792 C C . LYS A 1 105 ? -2.024 -13.242 -7.204 1.00 81.75 105 LYS A C 1
ATOM 794 O O . LYS A 1 105 ? -2.620 -12.166 -7.198 1.00 81.75 105 LYS A O 1
ATOM 799 N N . MET A 1 106 ? -0.748 -13.352 -6.860 1.00 80.38 106 MET A N 1
ATOM 800 C CA . MET A 1 106 ? 0.087 -12.192 -6.568 1.00 80.38 106 MET A CA 1
ATOM 801 C C . MET A 1 106 ? 1.469 -12.422 -7.154 1.00 80.38 106 MET A C 1
ATOM 803 O O . MET A 1 106 ? 2.244 -13.169 -6.581 1.00 80.38 106 MET A O 1
ATOM 807 N N . THR A 1 107 ? 1.752 -11.802 -8.295 1.00 84.00 107 THR A N 1
ATOM 808 C CA . THR A 1 107 ? 3.061 -11.862 -8.947 1.00 84.00 107 THR A CA 1
ATOM 809 C C . THR A 1 107 ? 3.749 -10.520 -8.804 1.00 84.00 107 THR A C 1
ATOM 811 O O . THR A 1 107 ? 3.170 -9.500 -9.184 1.00 84.00 107 THR A O 1
ATOM 814 N N . TYR A 1 108 ? 4.977 -10.525 -8.303 1.00 83.25 108 TYR A N 1
ATOM 815 C CA . TYR A 1 108 ? 5.852 -9.358 -8.272 1.00 83.25 108 TYR A CA 1
ATOM 816 C C . TYR A 1 108 ? 7.161 -9.717 -8.963 1.00 83.25 108 TYR A C 1
ATOM 818 O O . TYR A 1 108 ? 7.817 -10.658 -8.536 1.00 83.25 108 TYR A O 1
ATOM 826 N N . ASN A 1 109 ? 7.504 -8.993 -10.023 1.00 81.94 109 ASN A N 1
ATOM 827 C CA . ASN A 1 109 ? 8.747 -9.117 -10.765 1.00 81.94 109 ASN A CA 1
ATOM 828 C C . ASN A 1 109 ? 9.338 -7.724 -10.990 1.00 81.94 109 ASN A C 1
ATOM 830 O O . ASN A 1 109 ? 9.093 -7.065 -12.001 1.00 81.94 109 ASN A O 1
ATOM 834 N N . ASP A 1 110 ? 10.093 -7.264 -10.003 1.00 79.06 110 ASP A N 1
ATOM 835 C CA . ASP A 1 110 ? 10.930 -6.081 -10.126 1.00 79.06 110 ASP A CA 1
ATOM 836 C C . ASP A 1 110 ? 12.179 -6.259 -9.274 1.00 79.06 110 ASP A C 1
ATOM 838 O O . ASP A 1 110 ? 12.163 -6.914 -8.229 1.00 79.06 110 ASP A O 1
ATOM 842 N N . THR A 1 111 ? 13.269 -5.645 -9.730 1.00 73.31 111 THR A N 1
ATOM 843 C CA . THR A 1 111 ? 14.529 -5.605 -8.990 1.00 73.31 111 THR A CA 1
ATOM 844 C C . THR A 1 111 ? 15.020 -7.015 -8.593 1.00 73.31 111 THR A C 1
ATOM 846 O O . THR A 1 111 ? 15.382 -7.281 -7.442 1.00 73.31 111 THR A O 1
ATOM 849 N N . ASP A 1 112 ? 14.974 -7.941 -9.557 1.00 70.88 112 ASP A N 1
ATOM 850 C CA . ASP A 1 112 ? 15.372 -9.352 -9.428 1.00 70.88 112 ASP A CA 1
ATOM 851 C C . ASP A 1 112 ? 14.629 -10.140 -8.328 1.00 70.88 112 ASP A C 1
ATOM 853 O O . ASP A 1 112 ? 15.041 -11.239 -7.955 1.00 70.88 112 ASP A O 1
ATOM 857 N N . GLN A 1 113 ? 13.532 -9.595 -7.791 1.00 69.81 113 GLN A N 1
ATOM 858 C CA . GLN A 1 113 ? 12.661 -10.288 -6.846 1.00 69.81 113 GLN A CA 1
ATOM 859 C C . GLN A 1 113 ? 11.502 -10.932 -7.592 1.00 69.81 113 GLN A C 1
ATOM 861 O O . GLN A 1 113 ? 10.841 -10.271 -8.388 1.00 69.81 113 GLN A O 1
ATOM 866 N N . ASN A 1 114 ? 11.238 -12.202 -7.286 1.00 71.75 114 ASN A N 1
ATOM 867 C CA . ASN A 1 114 ? 10.077 -12.927 -7.783 1.00 71.75 114 ASN A CA 1
ATOM 868 C C . ASN A 1 114 ? 9.313 -13.545 -6.610 1.00 71.75 114 ASN A C 1
ATOM 870 O O . ASN A 1 114 ? 9.848 -14.403 -5.904 1.00 71.75 114 ASN A O 1
ATOM 874 N N . TRP A 1 115 ? 8.076 -13.101 -6.406 1.00 75.50 115 TRP A N 1
ATOM 875 C CA . TRP A 1 115 ? 7.189 -13.624 -5.370 1.00 75.50 115 TRP A CA 1
ATOM 876 C C . TRP A 1 115 ? 5.867 -14.084 -5.975 1.00 75.50 115 TRP A C 1
ATOM 878 O O . TRP A 1 115 ? 5.274 -13.365 -6.781 1.00 75.50 115 TRP A O 1
ATOM 888 N N . ASP A 1 116 ? 5.420 -15.266 -5.544 1.00 76.88 116 ASP A N 1
ATOM 889 C CA . ASP A 1 116 ? 4.090 -15.815 -5.803 1.00 76.88 116 ASP A CA 1
ATOM 890 C C . ASP A 1 116 ? 3.426 -16.148 -4.463 1.00 76.88 116 ASP A C 1
ATOM 892 O O . ASP A 1 116 ? 3.931 -16.967 -3.692 1.00 76.88 116 ASP A O 1
ATOM 896 N N . TRP A 1 117 ? 2.312 -15.479 -4.172 1.00 77.00 117 TRP A N 1
ATOM 897 C CA . TRP A 1 117 ? 1.566 -15.645 -2.924 1.00 77.00 117 TRP A CA 1
ATOM 898 C C . TRP A 1 117 ? 0.117 -16.038 -3.168 1.00 77.00 117 TRP A C 1
ATOM 900 O O . TRP A 1 117 ? -0.807 -15.359 -2.722 1.00 77.00 117 TRP A O 1
ATOM 910 N N . THR A 1 118 ? -0.104 -17.131 -3.882 1.00 83.81 118 THR A N 1
ATOM 911 C CA . THR A 1 118 ? -1.442 -17.712 -4.055 1.00 83.81 118 THR A CA 1
ATOM 912 C C . THR A 1 118 ? -1.987 -18.274 -2.727 1.00 83.81 118 THR A C 1
ATOM 914 O O . THR A 1 118 ? -1.224 -18.797 -1.917 1.00 83.81 118 THR A O 1
ATOM 917 N N . ASP A 1 119 ? -3.295 -18.128 -2.479 1.00 84.56 119 ASP A N 1
ATOM 918 C CA . ASP A 1 119 ? -4.007 -18.617 -1.282 1.00 84.56 119 ASP A CA 1
ATOM 919 C C . ASP A 1 119 ? -3.512 -18.063 0.071 1.00 84.56 119 ASP A C 1
ATOM 921 O O . ASP A 1 119 ? -3.693 -18.671 1.130 1.00 84.56 119 ASP A O 1
ATOM 925 N N . THR A 1 120 ? -2.931 -16.863 0.064 1.00 87.75 120 THR A N 1
ATOM 926 C CA . THR A 1 120 ? -2.523 -16.138 1.275 1.00 87.75 120 THR A CA 1
ATOM 927 C C . THR A 1 120 ? -3.550 -15.072 1.673 1.00 87.75 120 THR A C 1
ATOM 929 O O . THR A 1 120 ? -4.562 -14.856 1.000 1.00 87.75 120 THR A O 1
ATOM 932 N N . ASN A 1 121 ? -3.319 -14.406 2.808 1.00 89.75 121 ASN A N 1
ATOM 933 C CA . ASN A 1 121 ? -4.213 -13.362 3.302 1.00 89.75 121 ASN A CA 1
ATOM 934 C C . ASN A 1 121 ? -4.206 -12.146 2.369 1.00 89.75 121 ASN A C 1
ATOM 936 O O . ASN A 1 121 ? -3.181 -11.491 2.192 1.00 89.75 121 ASN A O 1
ATOM 940 N N . TYR A 1 122 ? -5.378 -11.792 1.850 1.00 90.44 122 TYR A N 1
ATOM 941 C CA . TYR A 1 122 ? -5.600 -10.538 1.143 1.00 90.44 122 TYR A CA 1
ATOM 942 C C . TYR A 1 122 ? -6.272 -9.534 2.082 1.00 90.44 122 TYR A C 1
ATOM 944 O O . TYR A 1 122 ? -7.239 -9.857 2.772 1.00 90.44 122 TYR A O 1
ATOM 952 N N . MET A 1 123 ? -5.757 -8.307 2.115 1.00 90.69 123 MET A N 1
ATOM 953 C CA . MET A 1 123 ? -6.308 -7.220 2.921 1.00 90.69 123 MET A CA 1
ATOM 954 C C . MET A 1 123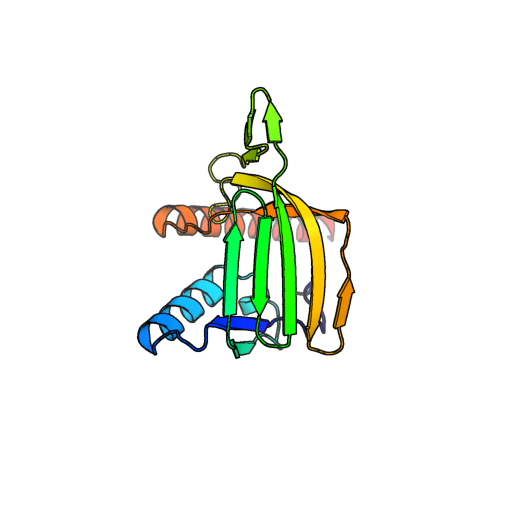 ? -6.556 -6.015 2.026 1.00 90.69 123 MET A C 1
ATOM 956 O O . MET A 1 123 ? -5.618 -5.457 1.459 1.00 90.69 123 MET A O 1
ATOM 960 N N . LEU A 1 124 ? -7.816 -5.600 1.915 1.00 89.62 124 LEU A N 1
ATOM 961 C CA . LEU A 1 124 ? -8.179 -4.360 1.241 1.00 89.62 124 LEU A CA 1
ATOM 962 C C . LEU A 1 124 ? -8.431 -3.276 2.286 1.00 89.62 124 LEU A C 1
ATOM 964 O O . LEU A 1 124 ? -9.381 -3.367 3.061 1.00 89.62 124 LEU A O 1
ATOM 968 N N . GLY A 1 125 ? -7.614 -2.229 2.264 1.00 88.38 125 GLY A N 1
ATOM 969 C CA . GLY A 1 125 ? -7.852 -0.998 3.011 1.00 88.38 125 GLY A CA 1
ATOM 970 C C . GLY A 1 125 ? -8.156 0.171 2.078 1.00 88.38 125 GLY A C 1
ATOM 971 O O . GLY A 1 125 ? -7.765 0.171 0.909 1.00 88.38 125 GLY A O 1
ATOM 972 N N . THR A 1 126 ? -8.815 1.191 2.618 1.00 85.75 126 THR A N 1
ATOM 973 C CA . THR A 1 126 ? -8.872 2.514 1.989 1.00 85.75 126 THR A CA 1
ATOM 974 C C . THR A 1 126 ? -7.776 3.365 2.602 1.00 85.75 126 THR A C 1
ATOM 976 O O . THR A 1 126 ? -7.709 3.489 3.822 1.00 85.75 126 THR A O 1
ATOM 979 N N . PHE A 1 127 ? -6.934 3.959 1.760 1.00 84.25 127 PHE A N 1
ATOM 980 C CA . PHE A 1 127 ? -5.949 4.926 2.219 1.00 84.25 127 PHE A CA 1
ATOM 981 C C . PHE A 1 127 ? -6.633 6.278 2.430 1.00 84.25 127 PHE A C 1
ATOM 983 O O . PHE A 1 127 ? -7.037 6.936 1.470 1.00 84.25 127 PHE A O 1
ATOM 990 N N . THR A 1 128 ? -6.769 6.678 3.688 1.00 82.25 128 THR A N 1
ATOM 991 C CA . THR A 1 128 ? -7.241 8.004 4.091 1.00 82.25 128 THR A CA 1
ATOM 992 C C . THR A 1 128 ? -6.221 8.598 5.038 1.00 82.25 128 THR A C 1
ATOM 994 O O . THR A 1 128 ? -5.817 7.935 5.987 1.00 82.25 128 THR A O 1
ATOM 997 N N . VAL A 1 129 ? -5.806 9.837 4.791 1.00 76.38 129 VAL A N 1
ATOM 998 C CA . VAL A 1 129 ? -4.868 10.537 5.666 1.00 76.38 129 VAL A CA 1
ATOM 999 C C . VAL A 1 129 ? -5.438 11.900 6.028 1.00 76.38 129 VAL A C 1
ATOM 1001 O O . VAL A 1 129 ? -5.710 12.724 5.158 1.00 76.38 129 VAL A O 1
ATOM 1004 N N . ASP A 1 130 ? -5.626 12.118 7.324 1.00 82.50 130 ASP A N 1
ATOM 1005 C CA . ASP A 1 130 ? -5.923 13.425 7.896 1.00 82.50 130 ASP A CA 1
ATOM 1006 C C . ASP A 1 130 ? -4.630 14.024 8.462 1.00 82.50 130 ASP A C 1
ATOM 1008 O O . ASP A 1 130 ? -3.910 13.371 9.225 1.00 82.50 130 ASP A O 1
ATOM 1012 N N . SER A 1 131 ? -4.304 15.257 8.070 1.00 81.12 131 SER A N 1
ATOM 1013 C CA . SER A 1 131 ? -3.029 15.881 8.432 1.00 81.12 131 SER A CA 1
ATOM 1014 C C . SER A 1 131 ? -2.888 16.122 9.938 1.00 81.12 131 SER A C 1
ATOM 1016 O O . SER A 1 131 ? -1.778 16.006 10.465 1.00 81.12 131 SER A O 1
ATOM 1018 N N . GLU A 1 132 ? -3.976 16.422 10.653 1.00 85.06 132 GLU A N 1
ATOM 1019 C CA . GLU A 1 132 ? -3.937 16.660 12.098 1.00 85.06 132 GLU A CA 1
ATOM 1020 C C . GLU A 1 132 ? -3.731 15.343 12.855 1.00 85.06 132 GLU A C 1
ATOM 1022 O O . GLU A 1 132 ? -2.852 15.237 13.720 1.00 85.06 132 GLU A O 1
ATOM 1027 N N . GLN A 1 133 ? -4.493 14.308 12.492 1.00 82.50 133 GLN A N 1
ATOM 1028 C CA . GLN A 1 133 ? -4.369 12.973 13.069 1.00 82.50 133 GLN A CA 1
ATOM 1029 C C . GLN A 1 133 ? -2.989 12.369 12.798 1.00 82.50 133 GLN A C 1
ATOM 1031 O O . GLN A 1 133 ? -2.367 11.817 13.712 1.00 82.50 133 GLN A O 1
ATOM 1036 N N . TYR A 1 134 ? -2.483 12.501 11.569 1.00 86.44 134 TYR A N 1
ATOM 1037 C CA . TYR A 1 134 ? -1.170 11.981 11.198 1.00 86.44 134 TYR A CA 1
ATOM 1038 C C . TYR A 1 134 ? -0.043 12.694 11.954 1.00 86.44 134 TYR A C 1
ATOM 1040 O O . TYR A 1 134 ? 0.871 12.043 12.459 1.00 86.44 134 TYR A O 1
ATOM 1048 N N . SER A 1 135 ? -0.140 14.016 12.126 1.00 85.56 135 SER A N 1
ATOM 1049 C CA . SER A 1 135 ? 0.842 14.794 12.893 1.00 85.56 135 SER A CA 1
ATOM 1050 C C . SER A 1 135 ? 0.908 14.355 14.360 1.00 85.56 135 SER A C 1
ATOM 1052 O O . SER A 1 135 ? 1.998 14.159 14.904 1.00 85.56 135 SER A O 1
ATOM 1054 N N . LYS A 1 136 ? -0.249 14.131 15.002 1.00 86.12 136 LYS A N 1
ATOM 1055 C CA . LYS A 1 136 ? -0.324 13.606 16.379 1.00 86.12 136 LYS A CA 1
ATOM 1056 C C . LYS A 1 136 ? 0.287 12.208 16.485 1.00 86.12 136 LYS A C 1
ATOM 1058 O O . LYS A 1 136 ? 1.040 11.938 17.422 1.00 86.12 136 LYS A O 1
ATOM 1063 N N . TYR A 1 137 ? -0.002 11.338 15.517 1.00 85.81 137 TYR A N 1
ATOM 1064 C CA . TYR A 1 137 ? 0.575 9.998 15.449 1.00 85.81 137 TYR A CA 1
ATOM 1065 C C . TYR A 1 137 ? 2.104 10.037 15.322 1.00 85.81 137 TYR A C 1
ATOM 1067 O O . TYR A 1 137 ? 2.799 9.411 16.123 1.00 85.81 137 TYR A O 1
ATOM 1075 N N . ALA A 1 138 ? 2.634 10.819 14.378 1.00 84.50 138 ALA A N 1
ATOM 1076 C CA . ALA A 1 138 ? 4.070 10.947 14.147 1.00 84.50 138 ALA A CA 1
ATOM 1077 C C . ALA A 1 138 ? 4.808 11.478 15.388 1.00 84.50 138 ALA A C 1
ATOM 1079 O O . ALA A 1 138 ? 5.838 10.927 15.782 1.00 84.50 138 ALA A O 1
ATOM 1080 N N . ALA A 1 139 ? 4.250 12.491 16.061 1.00 86.81 139 ALA A N 1
ATOM 1081 C CA . ALA A 1 139 ? 4.805 13.019 17.306 1.00 86.81 139 ALA A CA 1
ATOM 1082 C C . ALA A 1 139 ? 4.812 11.967 18.430 1.00 86.81 139 ALA A C 1
ATOM 1084 O O . ALA A 1 139 ? 5.821 11.795 19.119 1.00 86.81 139 ALA A O 1
ATOM 1085 N N . GLY A 1 140 ? 3.713 11.223 18.595 1.00 86.31 140 GLY A N 1
ATOM 1086 C CA . GLY A 1 140 ? 3.620 10.142 19.577 1.00 86.31 140 GLY A CA 1
ATOM 1087 C C . GLY A 1 140 ? 4.605 9.001 19.303 1.00 86.31 140 GLY A C 1
ATOM 1088 O O . GLY A 1 140 ? 5.222 8.478 20.235 1.00 86.31 140 GLY A O 1
ATOM 1089 N N . LEU A 1 141 ? 4.801 8.639 18.032 1.00 84.00 141 LEU A N 1
ATOM 1090 C CA . LEU A 1 141 ? 5.783 7.637 17.621 1.00 84.00 141 LEU A CA 1
ATOM 1091 C C . LEU A 1 141 ? 7.210 8.107 17.928 1.00 84.00 141 LEU A C 1
ATOM 1093 O O . LEU A 1 141 ? 7.962 7.371 18.566 1.00 84.00 141 LEU A O 1
ATOM 1097 N N . ALA A 1 142 ? 7.562 9.344 17.567 1.00 83.75 142 ALA A N 1
ATOM 1098 C CA . ALA A 1 142 ? 8.877 9.920 17.846 1.00 83.75 142 ALA A CA 1
ATOM 1099 C C . ALA A 1 142 ? 9.204 9.920 19.351 1.00 83.75 142 ALA A C 1
ATOM 1101 O O . ALA A 1 142 ? 10.300 9.528 19.749 1.00 83.75 142 ALA A O 1
ATOM 1102 N N . GLN A 1 143 ? 8.235 10.268 20.207 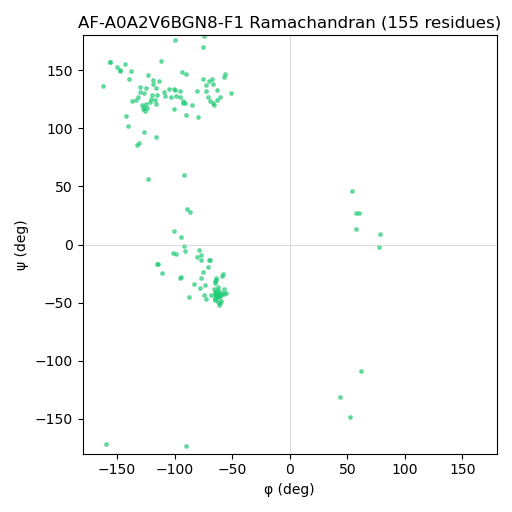1.00 86.00 143 GLN A N 1
ATOM 1103 C CA . GLN A 1 143 ? 8.405 10.217 21.664 1.00 86.00 143 GLN A CA 1
ATOM 1104 C C . GLN A 1 143 ? 8.656 8.794 22.185 1.00 86.00 143 GLN A C 1
ATOM 1106 O O . GLN A 1 143 ? 9.505 8.598 23.058 1.00 86.00 143 GLN A O 1
ATOM 1111 N N . LYS A 1 144 ? 7.934 7.792 21.665 1.00 84.94 144 LYS A N 1
ATOM 1112 C CA . LYS A 1 144 ? 8.136 6.380 22.036 1.00 84.94 144 LYS A CA 1
ATOM 1113 C C . LYS A 1 144 ? 9.512 5.878 21.604 1.00 84.94 144 LYS A C 1
ATOM 1115 O O . LYS A 1 144 ? 10.177 5.211 22.392 1.00 84.94 144 LYS A O 1
ATOM 1120 N N . MET A 1 145 ? 9.949 6.233 20.397 1.00 82.00 145 MET A N 1
ATOM 1121 C CA . MET A 1 145 ? 11.272 5.869 19.885 1.00 82.00 145 MET A CA 1
ATOM 1122 C C . MET A 1 145 ? 12.389 6.497 20.722 1.00 82.00 145 MET A C 1
ATOM 1124 O O . MET A 1 145 ? 13.285 5.782 21.158 1.00 82.00 145 MET A O 1
ATOM 1128 N N . ALA A 1 146 ? 12.278 7.786 21.058 1.00 84.31 146 ALA A N 1
ATOM 1129 C CA . ALA A 1 146 ? 13.245 8.466 21.919 1.00 84.31 146 ALA A CA 1
ATOM 1130 C C . ALA A 1 146 ? 13.316 7.858 23.333 1.00 84.31 146 ALA A C 1
ATOM 1132 O O . ALA A 1 146 ? 14.392 7.780 23.922 1.00 84.31 146 ALA A O 1
ATOM 1133 N N . LYS A 1 147 ? 12.182 7.409 23.894 1.00 85.12 147 LYS A N 1
ATOM 1134 C CA . LYS A 1 147 ? 12.172 6.665 25.166 1.00 85.12 147 LYS A CA 1
ATOM 1135 C C . LYS A 1 147 ? 12.877 5.318 25.040 1.00 85.12 147 LYS A C 1
ATOM 1137 O O . LYS A 1 147 ? 13.706 5.007 25.884 1.00 85.12 147 LYS A O 1
ATOM 1142 N N . LYS A 1 148 ? 12.577 4.553 23.988 1.00 80.00 148 LYS A N 1
ATOM 1143 C CA . LYS A 1 148 ? 13.194 3.246 23.744 1.00 80.00 148 LYS A CA 1
ATOM 1144 C C . LYS A 1 148 ? 14.713 3.351 23.586 1.00 80.00 148 LYS A C 1
ATOM 1146 O O . LYS A 1 148 ? 15.426 2.570 24.199 1.00 80.00 148 LYS A O 1
ATOM 1151 N N . GLU A 1 149 ? 15.203 4.337 22.837 1.00 77.62 149 GLU A N 1
ATOM 1152 C CA . GLU A 1 149 ? 16.645 4.574 22.675 1.00 77.62 149 GLU A CA 1
ATOM 1153 C C . GLU A 1 149 ? 17.335 4.901 24.005 1.00 77.62 149 GLU A C 1
ATOM 1155 O O . GLU A 1 149 ? 18.420 4.389 24.272 1.00 77.62 149 GLU A O 1
ATOM 1160 N N . LYS A 1 150 ? 16.691 5.697 24.872 1.00 77.88 150 LYS A N 1
ATOM 1161 C CA . LYS A 1 150 ? 17.204 5.960 26.225 1.00 77.88 150 LYS A CA 1
ATOM 1162 C C . LYS A 1 150 ? 17.282 4.681 27.056 1.00 77.88 150 LYS A C 1
ATOM 1164 O O . LYS A 1 150 ? 18.348 4.390 27.586 1.00 77.88 150 LYS A O 1
ATOM 1169 N N . THR A 1 151 ? 16.211 3.889 27.103 1.00 76.75 151 THR A N 1
ATOM 1170 C CA . THR A 1 151 ? 16.183 2.625 27.858 1.00 76.75 151 THR A CA 1
ATOM 1171 C C . THR A 1 151 ? 17.221 1.623 27.341 1.00 76.75 151 THR A C 1
ATOM 1173 O O . THR A 1 151 ? 17.988 1.083 28.129 1.00 76.75 151 THR A O 1
ATOM 1176 N N . GLU A 1 152 ? 17.338 1.441 26.022 1.00 75.88 152 GLU A N 1
ATOM 1177 C CA . GLU A 1 152 ? 18.357 0.562 25.423 1.00 75.88 152 GLU A CA 1
ATOM 1178 C C . GLU A 1 152 ? 19.793 1.051 25.681 1.00 75.88 152 GLU A C 1
ATOM 1180 O O . GLU A 1 152 ? 20.722 0.245 25.723 1.00 75.88 152 GLU A O 1
ATOM 1185 N N . SER A 1 153 ? 20.003 2.364 25.832 1.00 71.56 153 SER A N 1
ATOM 1186 C CA . SER A 1 153 ? 21.314 2.929 26.174 1.00 71.56 153 SER A CA 1
ATOM 1187 C C . SER A 1 153 ? 21.678 2.766 27.653 1.00 71.56 153 SER A C 1
ATOM 1189 O O . SER A 1 153 ? 22.860 2.661 27.977 1.00 71.56 153 SER A O 1
ATOM 1191 N N . GLU A 1 154 ? 20.677 2.725 28.535 1.00 68.19 154 GLU A N 1
ATOM 1192 C CA . GLU A 1 154 ? 20.836 2.504 29.976 1.00 68.19 154 GLU A CA 1
ATOM 1193 C C . GLU A 1 154 ? 21.070 1.021 30.297 1.00 68.19 154 GLU A C 1
ATOM 1195 O O . GLU A 1 154 ? 21.915 0.723 31.127 1.00 68.19 154 GLU A O 1
ATOM 1200 N N . GLU A 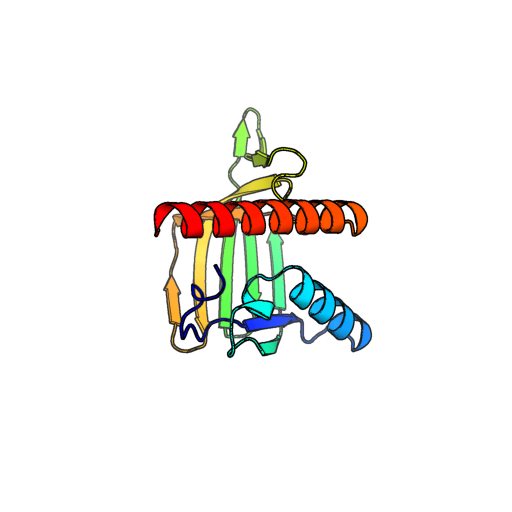1 155 ? 20.412 0.093 29.592 1.00 63.69 155 GLU A N 1
ATOM 1201 C CA . GLU A 1 155 ? 20.619 -1.361 29.748 1.00 63.69 155 GLU A CA 1
ATOM 1202 C C . GLU A 1 155 ? 21.969 -1.862 29.202 1.00 63.69 155 GLU A C 1
ATOM 1204 O O . GLU A 1 155 ? 22.417 -2.954 29.548 1.00 63.69 155 GLU A O 1
ATOM 1209 N N . LYS A 1 156 ? 22.620 -1.088 28.324 1.00 62.12 156 LYS A N 1
ATOM 1210 C CA . LYS A 1 156 ? 23.947 -1.402 27.760 1.00 62.12 156 LYS A CA 1
ATOM 1211 C C . LYS A 1 156 ? 25.117 -0.815 28.562 1.00 62.12 156 LYS A C 1
ATOM 1213 O O . LYS A 1 156 ? 26.262 -1.000 28.144 1.00 62.12 156 LYS A O 1
ATOM 1218 N N . LYS A 1 157 ? 24.848 -0.084 29.647 1.00 49.78 157 LYS A N 1
ATOM 1219 C CA . LYS A 1 157 ? 25.852 0.437 30.588 1.00 49.78 157 LYS A CA 1
ATOM 1220 C C . LYS A 1 157 ? 25.967 -0.458 31.812 1.00 49.78 157 LYS A C 1
ATOM 1222 O O . LYS A 1 157 ? 27.111 -0.575 32.299 1.00 49.78 157 LYS A O 1
#

Secondary structure (DSSP, 8-state):
--GGGTT----EEEEETT--HHHHHHHHHHHHHH-GGGTT-TT-EEEEE-EEEEEETTEEEEEETTTEEEEEEEPB-GGG-B-EEEPPTTT-SS-SEEEEEEEEEEEEEETTEEEE-TTSEEEEE-----HHHHHHHHHHHHHHHHHHHHHHHHHT-

pLDDT: mean 83.49, std 12.12, range [37.97, 97.81]

Sequence (157 aa):
MMDSFGKWNFSTNYIDEKANPEQRKALEAIAAAVLPSNNGSKNFKTVYVPITRKIEGKDHIITIGNVATFSGHLVEGGLGGSSKITNPPGADPLHHQYAQGKTTKMTYNDTDQNWDWTDTNYMLGTFTVDSEQYSKYAAGLAQKMAKKEKTESEEKK

Mean predicted aligned error: 7.47 Å

Radius of gyration: 18.37 Å; Cα contacts (8 Å, |Δi|>4): 248; chains: 1; bounding box: 51×37×47 Å